Protein AF-A0A9N8YRP8-F1 (afdb_monomer_lite)

Sequence (74 aa):
MKINVEINYEATGTKKILKAEFKYTDTVGDIKNKIPDINAYTRLYYCGQILDDRKKLSDYNIQEGSYTSSSPEA

Organism: NCBI:txid1213867

Structure (mmCIF, N/CA/C/O backbone):
data_AF-A0A9N8YRP8-F1
#
_entry.id   AF-A0A9N8YRP8-F1
#
loop_
_atom_site.group_PDB
_atom_site.id
_atom_site.type_symbol
_atom_site.label_atom_id
_atom_site.label_alt_id
_atom_site.label_comp_id
_atom_site.label_asym_id
_atom_site.label_entity_id
_atom_site.label_seq_id
_atom_site.pdbx_PDB_ins_code
_atom_site.Cartn_x
_atom_site.Cartn_y
_atom_site.Cartn_z
_atom_site.occupancy
_atom_site.B_iso_or_equiv
_atom_site.auth_seq_id
_atom_site.auth_comp_id
_atom_site.auth_asym_id
_atom_site.auth_atom_id
_atom_site.pdbx_PDB_model_num
ATOM 1 N N . MET A 1 1 ? -18.739 5.700 2.968 1.00 77.81 1 MET A N 1
ATOM 2 C CA . MET A 1 1 ? -18.178 4.932 4.099 1.00 77.81 1 MET A CA 1
ATOM 3 C C . MET A 1 1 ? -16.660 5.030 4.009 1.00 77.81 1 MET A C 1
ATOM 5 O O . MET A 1 1 ? -16.138 4.838 2.912 1.00 77.81 1 MET A O 1
ATOM 9 N N . LYS A 1 2 ? -15.993 5.468 5.082 1.00 84.00 2 LYS A N 1
ATOM 10 C CA . LYS A 1 2 ? -14.531 5.622 5.142 1.00 84.00 2 LYS A CA 1
ATOM 11 C C . LYS A 1 2 ? -13.925 4.421 5.874 1.00 84.00 2 LYS A C 1
ATOM 13 O O . LYS A 1 2 ? -14.607 3.841 6.712 1.00 84.00 2 LYS A O 1
ATOM 18 N N . ILE A 1 3 ? -12.690 4.073 5.544 1.00 85.94 3 ILE A N 1
ATOM 19 C CA . ILE A 1 3 ? -11.899 3.006 6.153 1.00 85.94 3 ILE A CA 1
ATOM 20 C C . ILE A 1 3 ? -10.519 3.527 6.522 1.00 85.94 3 ILE A C 1
ATOM 22 O O . ILE A 1 3 ? -9.925 4.312 5.783 1.00 85.94 3 ILE A O 1
ATOM 26 N N . ASN A 1 4 ? -10.004 3.052 7.649 1.00 87.00 4 ASN A N 1
ATOM 27 C CA . ASN A 1 4 ? -8.615 3.251 8.030 1.00 87.00 4 ASN A CA 1
ATOM 28 C C . ASN A 1 4 ? -7.770 2.162 7.372 1.00 87.00 4 ASN A C 1
ATOM 30 O O . ASN A 1 4 ? -7.953 0.977 7.663 1.00 87.00 4 ASN A O 1
ATOM 34 N N . VAL A 1 5 ? -6.865 2.566 6.483 1.00 85.25 5 VAL A N 1
ATOM 35 C CA . VAL A 1 5 ? -5.934 1.647 5.822 1.00 85.25 5 VAL A CA 1
ATOM 36 C C . VAL A 1 5 ? -4.533 1.940 6.325 1.00 85.25 5 VAL A C 1
ATOM 38 O O . VAL A 1 5 ? -4.113 3.099 6.407 1.00 85.25 5 VAL A O 1
ATOM 41 N N . GLU A 1 6 ? -3.821 0.872 6.669 1.00 87.38 6 GLU A N 1
ATOM 42 C CA . GLU A 1 6 ? -2.422 0.941 7.053 1.00 87.38 6 GLU A CA 1
ATOM 43 C C . GLU A 1 6 ? -1.548 0.457 5.893 1.00 87.38 6 GLU A C 1
ATOM 45 O O . GLU A 1 6 ? -1.618 -0.696 5.459 1.00 87.38 6 GLU A O 1
ATOM 50 N N . ILE A 1 7 ? -0.703 1.350 5.390 1.00 83.88 7 ILE A N 1
ATOM 51 C CA . ILE A 1 7 ? 0.191 1.068 4.274 1.00 83.88 7 ILE A CA 1
ATOM 52 C C . ILE A 1 7 ? 1.605 0.996 4.820 1.00 83.88 7 ILE A C 1
ATOM 54 O O . ILE A 1 7 ? 2.171 1.987 5.278 1.00 83.88 7 ILE A O 1
ATOM 58 N N . ASN A 1 8 ? 2.170 -0.199 4.766 1.00 85.44 8 ASN A N 1
ATOM 59 C CA . ASN A 1 8 ? 3.561 -0.456 5.069 1.00 85.44 8 ASN A CA 1
ATOM 60 C C . ASN A 1 8 ? 4.357 -0.210 3.787 1.00 85.44 8 ASN A C 1
ATOM 62 O O . ASN A 1 8 ? 4.078 -0.839 2.772 1.00 85.44 8 ASN A O 1
ATOM 66 N N . TYR A 1 9 ? 5.331 0.691 3.808 1.00 82.19 9 TYR A N 1
ATOM 67 C CA . TYR A 1 9 ? 6.182 0.965 2.653 1.00 82.19 9 TYR A CA 1
ATOM 68 C C . TYR A 1 9 ? 7.627 1.176 3.078 1.00 82.19 9 TYR A C 1
ATOM 70 O O . TYR A 1 9 ? 7.883 1.623 4.190 1.00 82.19 9 TYR A O 1
ATOM 78 N N . GLU A 1 10 ? 8.587 0.855 2.220 1.00 77.56 10 GLU A N 1
ATOM 79 C CA . GLU A 1 10 ? 9.999 1.133 2.489 1.00 77.56 10 GLU A CA 1
ATOM 80 C C . GLU A 1 10 ? 10.445 2.374 1.718 1.00 77.56 10 GLU A C 1
ATOM 82 O O . GLU A 1 10 ? 10.308 2.439 0.498 1.00 77.56 10 GLU A O 1
ATOM 87 N N . ALA A 1 11 ? 10.974 3.361 2.437 1.00 78.06 11 ALA A N 1
ATOM 88 C CA . ALA A 1 11 ? 11.616 4.529 1.851 1.00 78.06 11 ALA A CA 1
ATOM 89 C C . ALA A 1 11 ? 13.064 4.562 2.329 1.00 78.06 11 ALA A C 1
ATOM 91 O O . ALA A 1 11 ? 13.319 4.471 3.532 1.00 78.06 11 ALA A O 1
ATOM 92 N N . THR A 1 12 ? 14.007 4.658 1.389 1.00 72.31 12 THR A N 1
ATOM 93 C CA . THR A 1 12 ? 15.445 4.802 1.679 1.00 72.31 12 THR A CA 1
ATOM 94 C C . THR A 1 12 ? 15.991 3.749 2.664 1.00 72.31 12 THR A C 1
ATOM 96 O O . THR A 1 12 ? 16.749 4.084 3.570 1.00 72.31 12 THR A O 1
ATOM 99 N N . GLY A 1 13 ? 15.561 2.484 2.542 1.00 79.69 13 GLY A N 1
ATOM 100 C CA . GLY A 1 13 ? 15.982 1.382 3.423 1.00 79.69 13 GLY A CA 1
ATOM 101 C C . GLY A 1 13 ? 15.375 1.403 4.833 1.00 79.69 13 GLY A C 1
ATOM 102 O O . GLY A 1 13 ? 15.853 0.705 5.722 1.00 79.69 13 GLY A O 1
ATOM 103 N N . THR A 1 14 ? 14.340 2.216 5.068 1.00 79.38 14 THR A N 1
ATOM 104 C CA . THR A 1 14 ? 13.589 2.242 6.330 1.00 79.38 14 THR A CA 1
ATOM 105 C C . THR A 1 14 ? 12.128 1.898 6.080 1.00 79.38 14 THR A C 1
ATOM 107 O O . THR A 1 14 ? 11.437 2.575 5.313 1.00 79.38 14 THR A O 1
ATOM 110 N N . LYS A 1 15 ? 11.630 0.870 6.774 1.00 83.75 15 LYS A N 1
ATOM 111 C CA . LYS A 1 15 ? 10.208 0.526 6.765 1.00 83.75 15 LYS A CA 1
ATOM 112 C C . LYS A 1 15 ? 9.409 1.610 7.491 1.00 83.75 15 LYS A C 1
ATOM 114 O O . LYS A 1 15 ? 9.597 1.853 8.681 1.00 83.75 15 LYS A O 1
ATOM 119 N N . LYS A 1 16 ? 8.505 2.249 6.763 1.00 85.12 16 LYS A N 1
ATOM 120 C CA . LYS A 1 16 ? 7.553 3.256 7.222 1.00 85.12 16 LYS A CA 1
ATOM 121 C C . LYS A 1 16 ? 6.135 2.700 7.170 1.00 85.12 16 LYS A C 1
ATOM 123 O O . LYS A 1 16 ? 5.824 1.767 6.430 1.00 85.12 16 LYS A O 1
ATOM 128 N N . ILE A 1 17 ? 5.268 3.294 7.978 1.00 84.69 17 ILE A N 1
ATOM 129 C CA . ILE A 1 17 ? 3.854 2.942 8.056 1.00 84.69 17 ILE A CA 1
ATOM 130 C C . ILE A 1 17 ? 3.050 4.232 7.914 1.00 84.69 17 ILE A C 1
ATOM 132 O O . ILE A 1 17 ? 3.183 5.126 8.749 1.00 84.69 17 ILE A O 1
ATOM 136 N N . LEU A 1 18 ? 2.216 4.336 6.876 1.00 85.44 18 LEU A N 1
ATOM 137 C CA . LEU A 1 18 ? 1.221 5.401 6.756 1.00 85.44 18 LEU A CA 1
ATOM 138 C C . LEU A 1 18 ? -0.144 4.875 7.202 1.00 85.44 18 LEU A C 1
ATOM 140 O O . LEU A 1 18 ? -0.662 3.918 6.632 1.00 85.44 18 LEU A O 1
ATOM 144 N N . LYS A 1 19 ? -0.755 5.558 8.171 1.00 88.19 19 LYS A N 1
ATOM 145 C CA . LYS A 1 19 ? -2.164 5.382 8.537 1.00 88.19 19 LYS A CA 1
ATOM 146 C C . LYS A 1 19 ? -2.960 6.544 7.970 1.00 88.19 19 LYS A C 1
ATOM 148 O O . LYS A 1 19 ? -2.749 7.684 8.378 1.00 88.19 19 LYS A O 1
ATOM 153 N N . ALA A 1 20 ? -3.853 6.261 7.030 1.00 87.31 20 ALA A N 1
ATOM 154 C CA . ALA A 1 20 ? -4.712 7.278 6.443 1.00 87.31 20 ALA A CA 1
ATOM 155 C C . ALA A 1 20 ? -6.130 6.746 6.220 1.00 87.31 20 ALA A C 1
ATOM 157 O O . ALA A 1 20 ? -6.355 5.552 6.015 1.00 87.31 20 ALA A O 1
ATOM 158 N N . GLU A 1 21 ? -7.092 7.665 6.255 1.00 90.12 21 GLU A N 1
ATOM 159 C CA . GLU A 1 21 ? -8.479 7.370 5.923 1.00 90.12 21 GLU A CA 1
ATOM 160 C C . GLU A 1 21 ? -8.681 7.400 4.404 1.00 90.12 21 GLU A C 1
ATOM 162 O O . GLU A 1 21 ? -8.355 8.386 3.726 1.00 90.12 21 GLU A O 1
ATOM 167 N N . PHE A 1 22 ? -9.278 6.334 3.884 1.00 88.81 22 PHE A N 1
ATOM 168 C CA . PHE A 1 22 ? -9.673 6.178 2.488 1.00 88.81 22 PHE A CA 1
ATOM 169 C C . PHE A 1 22 ? -11.151 5.820 2.393 1.00 88.81 22 PHE A C 1
ATOM 171 O O . PHE A 1 22 ? -11.810 5.500 3.380 1.00 88.81 22 PHE A O 1
ATOM 178 N N . LYS A 1 23 ? -11.713 5.893 1.198 1.00 90.50 23 LYS A N 1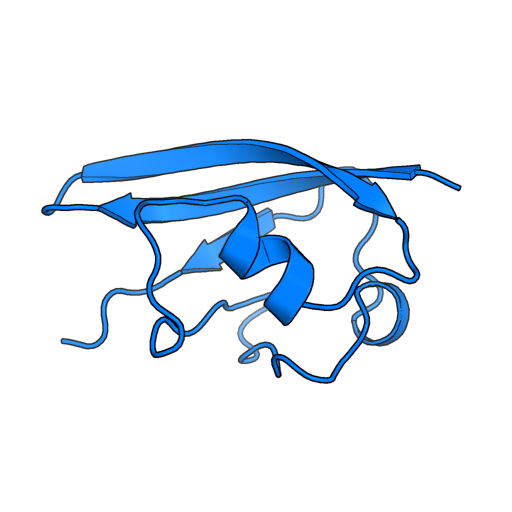
ATOM 179 C CA . LYS A 1 23 ? -13.049 5.399 0.878 1.00 90.50 23 LYS A CA 1
ATOM 180 C C . LYS A 1 23 ? -12.910 4.088 0.123 1.00 90.50 23 LYS A C 1
ATOM 182 O O . LYS A 1 23 ? -11.993 3.915 -0.664 1.00 90.50 23 LYS A O 1
ATOM 187 N N . TYR A 1 24 ? -13.895 3.208 0.258 1.00 86.81 24 TYR A N 1
ATOM 188 C CA . TYR A 1 24 ? -13.981 1.992 -0.562 1.00 86.81 24 TYR A CA 1
ATOM 189 C C . TYR A 1 24 ? -13.954 2.269 -2.074 1.00 86.81 24 TYR A C 1
ATOM 191 O O . TYR A 1 24 ? -13.538 1.420 -2.853 1.00 86.81 24 TYR A O 1
ATOM 199 N N . THR A 1 25 ? -14.412 3.457 -2.476 1.00 90.12 25 THR A N 1
ATOM 200 C CA . THR A 1 25 ? -14.428 3.925 -3.864 1.00 90.12 25 THR A CA 1
ATOM 201 C C . THR A 1 25 ? -13.102 4.501 -4.339 1.00 90.12 25 THR A C 1
ATOM 203 O O . THR A 1 25 ? -12.972 4.714 -5.542 1.00 90.12 25 THR A O 1
ATOM 206 N N . ASP A 1 26 ? -12.176 4.803 -3.423 1.00 91.12 26 ASP A N 1
ATOM 207 C CA . ASP A 1 26 ? -10.850 5.292 -3.791 1.00 91.12 26 ASP A CA 1
ATOM 208 C C . ASP A 1 26 ? -10.093 4.171 -4.504 1.00 91.12 26 ASP A C 1
ATOM 210 O O . ASP A 1 26 ? -10.292 2.977 -4.241 1.00 91.12 26 ASP A O 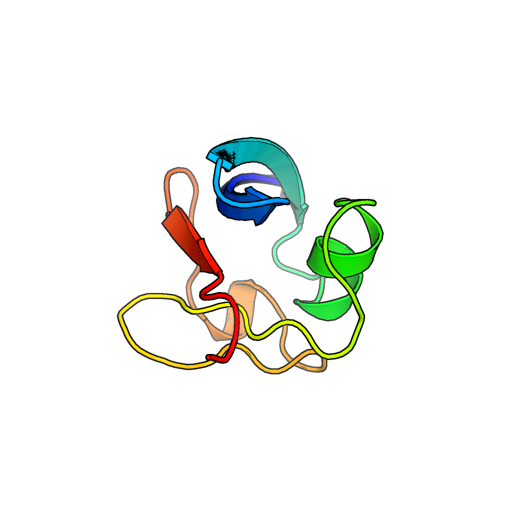1
ATOM 214 N N . THR A 1 27 ? -9.245 4.565 -5.443 1.00 91.38 27 THR A N 1
ATOM 215 C CA . THR A 1 27 ? -8.401 3.639 -6.187 1.00 91.38 27 THR A CA 1
ATOM 216 C C . THR A 1 27 ? -7.051 3.465 -5.510 1.00 91.38 27 THR A C 1
ATOM 218 O O . THR A 1 27 ? -6.632 4.257 -4.664 1.00 91.38 27 THR A O 1
ATOM 221 N N . VAL A 1 28 ? -6.329 2.423 -5.903 1.00 87.69 28 VAL A N 1
ATOM 222 C CA . VAL A 1 28 ? -4.942 2.225 -5.469 1.00 87.69 28 VAL A CA 1
ATOM 223 C C . VAL A 1 28 ? -4.065 3.408 -5.910 1.00 87.69 28 VAL A C 1
ATOM 225 O O . VAL A 1 28 ? -3.188 3.824 -5.156 1.00 87.69 28 VAL A O 1
ATOM 228 N N . GLY A 1 29 ? -4.346 4.022 -7.066 1.00 88.81 29 GLY A N 1
ATOM 229 C CA . GLY A 1 29 ? -3.673 5.250 -7.497 1.00 88.81 29 GLY A CA 1
ATOM 230 C C . GLY A 1 29 ? -3.914 6.440 -6.555 1.00 88.81 29 GLY A C 1
ATOM 231 O O . GLY A 1 29 ? -2.984 7.194 -6.262 1.00 88.81 29 GLY A O 1
ATOM 232 N N . ASP A 1 30 ? -5.128 6.582 -6.011 1.00 89.50 30 ASP A N 1
ATOM 233 C CA . ASP A 1 30 ? -5.439 7.606 -4.997 1.00 89.50 30 ASP A CA 1
ATOM 234 C C . ASP A 1 30 ? -4.674 7.367 -3.689 1.00 89.50 30 ASP A C 1
ATOM 236 O O . ASP A 1 30 ? -4.229 8.321 -3.044 1.00 89.50 30 ASP A O 1
ATOM 240 N N . ILE A 1 31 ? -4.474 6.098 -3.308 1.00 86.06 31 ILE A N 1
ATOM 241 C CA . ILE A 1 31 ? -3.604 5.740 -2.183 1.00 86.06 31 ILE A CA 1
ATOM 242 C C . ILE A 1 31 ? -2.176 6.212 -2.438 1.00 86.06 31 ILE A C 1
ATOM 244 O O . ILE A 1 31 ? -1.581 6.859 -1.572 1.00 86.06 31 ILE A O 1
ATOM 248 N N . LYS A 1 32 ? -1.629 5.901 -3.620 1.00 84.31 32 LYS A N 1
ATOM 249 C CA . LYS A 1 32 ? -0.245 6.242 -3.957 1.00 84.31 32 LYS A CA 1
ATOM 250 C C . LYS A 1 32 ? 0.006 7.742 -3.936 1.00 84.31 32 LYS A C 1
ATOM 252 O O . LYS A 1 32 ? 0.976 8.179 -3.333 1.00 84.31 32 LYS A O 1
ATOM 257 N N . ASN A 1 33 ? -0.927 8.533 -4.465 1.00 86.12 33 ASN A N 1
ATOM 258 C CA . ASN A 1 33 ? -0.853 9.997 -4.418 1.00 86.12 33 ASN A CA 1
ATOM 259 C C . ASN A 1 33 ? -0.797 10.581 -2.994 1.00 86.12 33 ASN A C 1
ATOM 261 O O . ASN A 1 33 ? -0.371 11.719 -2.812 1.00 86.12 33 ASN A O 1
ATOM 265 N N . LYS A 1 34 ? -1.231 9.829 -1.977 1.00 85.56 34 LYS A N 1
ATOM 266 C CA . LYS A 1 34 ? -1.229 10.267 -0.575 1.00 85.56 34 LYS A CA 1
ATOM 267 C C . LYS A 1 34 ? 0.088 10.002 0.150 1.00 85.56 34 LYS A C 1
ATOM 269 O O . LYS A 1 34 ? 0.301 10.565 1.222 1.00 85.56 34 LYS A O 1
ATOM 274 N N . ILE A 1 35 ? 0.953 9.155 -0.403 1.00 82.12 35 ILE A N 1
ATOM 275 C CA . ILE A 1 35 ? 2.266 8.848 0.160 1.00 82.12 35 ILE A CA 1
ATOM 276 C C . ILE A 1 35 ? 3.318 9.517 -0.737 1.00 82.12 35 ILE A C 1
ATOM 278 O O . ILE A 1 35 ? 3.594 9.027 -1.825 1.00 82.12 35 ILE A O 1
ATOM 282 N N . PRO A 1 36 ? 3.944 10.620 -0.301 1.00 74.38 36 PRO A N 1
ATOM 283 C CA . PRO A 1 36 ? 4.894 11.360 -1.136 1.00 74.38 36 PRO A CA 1
ATOM 284 C C . PRO A 1 36 ? 6.179 10.574 -1.447 1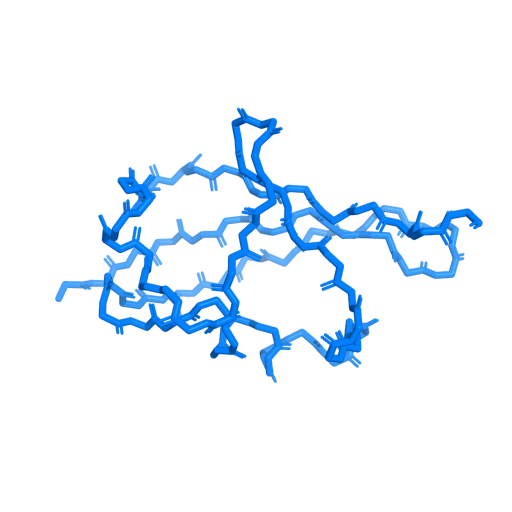.00 74.38 36 PRO A C 1
ATOM 286 O O . PRO A 1 36 ? 6.879 10.896 -2.399 1.00 74.38 36 PRO A O 1
ATOM 289 N N . ASP A 1 37 ? 6.491 9.559 -0.637 1.00 77.94 37 ASP A N 1
ATOM 290 C CA . ASP A 1 37 ? 7.678 8.701 -0.761 1.00 77.94 37 ASP A CA 1
ATOM 291 C C . ASP A 1 37 ? 7.494 7.525 -1.747 1.00 77.94 37 ASP A C 1
ATOM 293 O O . ASP A 1 37 ? 8.467 6.828 -2.031 1.00 77.94 37 ASP A O 1
ATOM 297 N N . ILE A 1 38 ? 6.276 7.250 -2.241 1.00 78.81 38 ILE A N 1
ATOM 298 C CA . ILE A 1 38 ? 6.054 6.183 -3.231 1.00 78.81 38 ILE A CA 1
ATOM 299 C C . ILE A 1 38 ? 5.780 6.771 -4.606 1.00 78.81 38 ILE A C 1
ATOM 301 O O . ILE A 1 38 ? 4.996 7.699 -4.785 1.00 78.81 38 ILE A O 1
ATOM 305 N N . ASN A 1 39 ? 6.437 6.189 -5.600 1.00 75.38 39 ASN A N 1
ATOM 306 C CA . ASN A 1 39 ? 6.354 6.637 -6.978 1.00 75.38 39 ASN A CA 1
ATOM 307 C C . ASN A 1 39 ? 5.194 5.914 -7.678 1.00 75.38 39 ASN A C 1
ATOM 309 O O . ASN A 1 39 ? 4.748 4.855 -7.235 1.00 75.38 39 ASN A O 1
ATOM 313 N N . ALA A 1 40 ? 4.752 6.416 -8.836 1.00 66.81 40 ALA A N 1
ATOM 314 C CA . ALA A 1 40 ? 3.756 5.721 -9.667 1.00 66.81 40 ALA A CA 1
ATOM 315 C C . ALA A 1 40 ? 4.191 4.288 -10.045 1.00 66.81 40 ALA A C 1
ATOM 317 O O . ALA A 1 40 ? 3.358 3.401 -10.214 1.00 66.81 40 ALA A O 1
ATOM 318 N N . TYR A 1 41 ? 5.505 4.053 -10.111 1.00 68.94 41 TYR A N 1
ATOM 319 C CA . TYR A 1 41 ? 6.105 2.749 -10.389 1.00 68.94 41 TYR A CA 1
ATOM 320 C C . TYR A 1 41 ? 6.138 1.807 -9.178 1.00 68.94 41 TYR A C 1
ATOM 322 O O . TYR A 1 41 ? 6.375 0.618 -9.345 1.00 68.94 41 TYR A O 1
ATOM 330 N N . THR A 1 42 ? 5.893 2.296 -7.959 1.00 74.62 42 THR A N 1
ATOM 331 C CA . THR A 1 42 ? 5.923 1.457 -6.758 1.00 74.62 42 THR A CA 1
ATOM 332 C C . THR A 1 42 ? 4.758 0.471 -6.769 1.00 74.62 42 THR A C 1
ATOM 334 O O . THR A 1 42 ? 3.590 0.858 -6.859 1.00 74.62 42 THR A O 1
ATOM 337 N N . ARG A 1 43 ? 5.065 -0.819 -6.622 1.00 82.31 43 ARG A N 1
ATOM 338 C CA . ARG A 1 43 ? 4.062 -1.880 -6.493 1.00 82.31 43 ARG A CA 1
ATOM 339 C C . ARG A 1 43 ? 3.592 -1.996 -5.049 1.00 82.31 43 ARG A C 1
ATOM 341 O O . ARG A 1 43 ? 4.386 -2.229 -4.137 1.00 82.31 43 ARG A O 1
ATOM 348 N N . LEU A 1 44 ? 2.285 -1.844 -4.855 1.00 84.00 44 LEU A N 1
ATOM 349 C CA . LEU A 1 44 ? 1.623 -2.161 -3.594 1.00 84.00 44 LEU A CA 1
ATOM 350 C C . LEU A 1 44 ? 1.141 -3.611 -3.639 1.00 84.00 44 LEU A C 1
ATOM 352 O O . LEU A 1 44 ? 0.641 -4.067 -4.665 1.00 84.00 44 LEU A O 1
ATOM 356 N N . TYR A 1 45 ? 1.275 -4.316 -2.522 1.00 83.62 45 TYR A N 1
ATOM 357 C CA . TYR A 1 45 ? 0.858 -5.701 -2.360 1.00 83.62 45 TYR A CA 1
ATOM 358 C C . TYR A 1 45 ? -0.165 -5.805 -1.230 1.00 83.62 45 TYR A C 1
ATOM 360 O O . TYR A 1 45 ? 0.012 -5.235 -0.154 1.00 83.62 45 TYR A O 1
ATOM 368 N N . TYR A 1 46 ? -1.218 -6.580 -1.454 1.00 83.25 46 TYR A N 1
ATOM 369 C CA . TYR A 1 46 ? -2.221 -6.930 -0.449 1.00 83.25 46 TYR A CA 1
ATOM 370 C C . TYR A 1 46 ? -2.451 -8.432 -0.509 1.00 83.25 46 TYR A C 1
ATOM 372 O O . TYR A 1 46 ? -2.587 -8.947 -1.606 1.00 83.25 46 TYR A O 1
ATOM 380 N N . CYS A 1 47 ? -2.452 -9.160 0.611 1.00 80.62 47 CYS A N 1
ATOM 381 C CA . CYS A 1 47 ? -2.631 -10.626 0.605 1.00 80.62 47 CYS A CA 1
ATOM 382 C C . CYS A 1 47 ? -1.760 -11.386 -0.432 1.00 80.62 47 CYS A C 1
ATOM 384 O O . CYS A 1 47 ? -2.179 -12.404 -0.972 1.00 80.62 47 CYS A O 1
ATOM 386 N N . GLY A 1 48 ? -0.553 -10.891 -0.739 1.00 79.38 48 GLY A N 1
ATOM 387 C CA . GLY A 1 48 ? 0.351 -11.504 -1.725 1.00 79.38 48 GLY A CA 1
ATOM 388 C C . GLY A 1 48 ? 0.033 -11.213 -3.201 1.00 79.38 48 GLY A C 1
ATOM 389 O O . GLY A 1 48 ? 0.761 -11.681 -4.070 1.00 79.38 48 GLY A O 1
ATOM 390 N N . GLN A 1 49 ? -0.994 -10.417 -3.506 1.00 83.94 49 GLN A N 1
ATOM 391 C CA . GLN A 1 49 ? -1.307 -9.958 -4.863 1.00 83.94 49 GLN A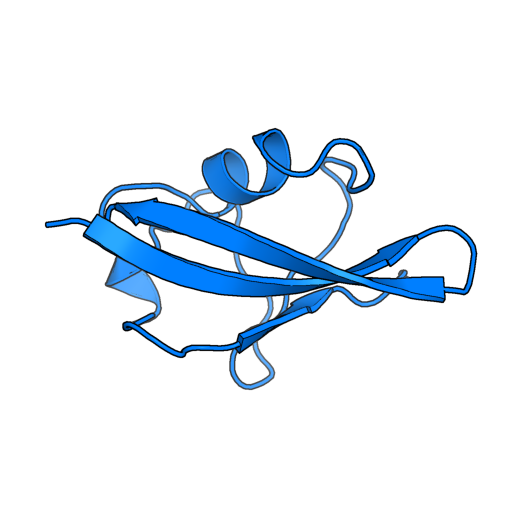 CA 1
ATOM 392 C C . GLN A 1 49 ? -0.893 -8.500 -5.075 1.00 83.94 49 GLN A C 1
ATOM 394 O O . GLN A 1 49 ? -1.056 -7.660 -4.187 1.00 83.94 49 GLN A O 1
ATOM 399 N N . ILE A 1 50 ? -0.391 -8.198 -6.275 1.00 84.44 50 ILE A N 1
ATOM 400 C CA . ILE A 1 50 ? -0.105 -6.825 -6.698 1.00 84.44 50 ILE A CA 1
ATOM 401 C C . ILE A 1 50 ? -1.429 -6.082 -6.889 1.00 84.44 50 ILE A C 1
ATOM 403 O O . ILE A 1 50 ? -2.364 -6.575 -7.528 1.00 84.44 50 ILE A O 1
ATOM 407 N N . LEU A 1 51 ? -1.497 -4.888 -6.317 1.00 86.81 51 LEU A N 1
ATOM 408 C CA . LEU A 1 51 ? -2.605 -3.968 -6.470 1.00 86.81 51 LEU A CA 1
ATOM 409 C C . LEU A 1 51 ? -2.441 -3.153 -7.758 1.00 86.81 51 LEU A C 1
ATOM 411 O O . LEU A 1 51 ? -1.376 -2.602 -8.030 1.00 86.81 51 LEU A O 1
ATOM 415 N N . ASP A 1 52 ? -3.517 -3.073 -8.530 1.00 88.44 52 ASP A N 1
ATOM 416 C CA . ASP A 1 52 ? -3.606 -2.337 -9.783 1.00 88.44 52 ASP A CA 1
ATOM 417 C C . ASP A 1 52 ? -4.124 -0.929 -9.497 1.00 88.44 52 ASP A C 1
ATOM 419 O O . ASP A 1 52 ? -5.159 -0.767 -8.846 1.00 88.44 52 ASP A O 1
ATOM 423 N N . ASP A 1 53 ? -3.420 0.084 -10.000 1.00 87.38 53 ASP A N 1
ATOM 424 C CA . ASP A 1 53 ? -3.737 1.499 -9.796 1.00 87.38 53 ASP A CA 1
ATOM 425 C C . ASP A 1 53 ? -5.167 1.872 -10.193 1.00 87.38 53 ASP A C 1
ATOM 427 O O . ASP A 1 53 ? -5.739 2.799 -9.623 1.00 87.38 53 ASP A O 1
ATOM 431 N N . ARG A 1 54 ? -5.757 1.142 -11.149 1.00 89.00 54 ARG A N 1
ATOM 432 C CA . ARG A 1 54 ? -7.110 1.401 -11.659 1.00 89.00 54 ARG A CA 1
ATOM 433 C C . ARG A 1 54 ? -8.207 0.696 -10.867 1.00 89.00 54 ARG A C 1
ATOM 435 O O . ARG A 1 54 ? -9.384 0.972 -11.104 1.00 89.00 54 ARG A O 1
ATOM 442 N N . LYS A 1 55 ? -7.855 -0.220 -9.961 1.00 90.88 55 LYS A N 1
ATOM 443 C CA . LYS A 1 55 ? -8.822 -0.946 -9.131 1.00 90.88 55 LYS A CA 1
ATOM 444 C C . LYS A 1 55 ? -9.108 -0.205 -7.832 1.00 90.88 55 LYS A C 1
ATOM 446 O O . LYS A 1 55 ? -8.252 0.485 -7.275 1.00 90.88 55 LYS A O 1
ATOM 451 N N . LYS A 1 56 ? -10.344 -0.349 -7.357 1.00 91.38 56 LYS A N 1
ATOM 452 C CA . LYS A 1 56 ? -10.819 0.266 -6.118 1.00 91.38 56 LYS A CA 1
ATOM 453 C C . LYS A 1 56 ? -10.475 -0.609 -4.926 1.00 91.38 56 LYS A C 1
ATOM 455 O O . LYS A 1 56 ? -10.347 -1.825 -5.047 1.00 91.38 56 LYS A O 1
ATOM 460 N N . LEU A 1 57 ? -10.417 -0.008 -3.742 1.00 87.38 57 LEU A N 1
ATOM 461 C CA . LEU A 1 57 ? -10.213 -0.761 -2.499 1.00 87.38 57 LEU A CA 1
ATOM 462 C C . LEU A 1 57 ? -11.325 -1.785 -2.249 1.00 87.38 57 LEU A C 1
ATOM 464 O O . LEU A 1 57 ? -11.052 -2.881 -1.760 1.00 87.38 57 LEU A O 1
ATOM 468 N N . SER A 1 58 ? -12.557 -1.467 -2.658 1.00 86.81 58 SER A N 1
ATOM 469 C CA . SER A 1 58 ? -13.676 -2.411 -2.629 1.00 86.81 58 SER A CA 1
ATOM 470 C C . SER A 1 58 ? -13.451 -3.652 -3.490 1.00 86.81 58 SER A C 1
ATOM 472 O O . SER A 1 58 ? -13.863 -4.731 -3.084 1.00 86.81 58 SER A O 1
ATOM 474 N N . ASP A 1 59 ? -12.789 -3.523 -4.648 1.00 88.06 59 ASP A N 1
ATOM 475 C CA . ASP A 1 59 ? -12.532 -4.660 -5.551 1.00 88.06 59 ASP A CA 1
ATOM 476 C C . ASP A 1 59 ? -11.569 -5.678 -4.927 1.00 88.06 59 ASP A C 1
ATOM 478 O O . ASP A 1 59 ? -11.541 -6.844 -5.314 1.00 88.06 59 ASP A O 1
ATOM 482 N N . TYR A 1 60 ? -10.775 -5.226 -3.957 1.00 83.94 60 TYR A N 1
ATOM 483 C CA . TYR A 1 60 ? -9.819 -6.033 -3.212 1.00 83.94 60 TYR A CA 1
ATOM 484 C C . TYR A 1 60 ? -10.329 -6.477 -1.846 1.00 83.94 60 TYR A C 1
ATOM 486 O O . TYR A 1 60 ? -9.583 -7.104 -1.100 1.00 83.94 60 TYR A O 1
ATOM 494 N N . ASN A 1 61 ? -11.584 -6.170 -1.507 1.00 81.94 61 ASN A N 1
ATOM 495 C CA . ASN A 1 61 ? -12.162 -6.486 -0.204 1.00 81.94 61 ASN A CA 1
ATOM 496 C C . ASN A 1 61 ? -11.361 -5.894 0.983 1.00 81.94 61 ASN A C 1
ATOM 498 O O . ASN A 1 61 ? -11.398 -6.436 2.091 1.00 81.94 61 ASN A O 1
ATOM 502 N N . ILE A 1 62 ? -10.657 -4.773 0.760 1.00 79.31 62 ILE A N 1
ATOM 503 C CA . ILE A 1 62 ? -9.855 -4.082 1.778 1.00 79.31 62 ILE A CA 1
ATOM 504 C C . ILE A 1 62 ? -10.804 -3.453 2.802 1.00 79.31 62 ILE A C 1
ATOM 506 O O . ILE A 1 62 ? -11.617 -2.588 2.473 1.00 79.31 62 ILE A O 1
ATOM 510 N N . GLN A 1 63 ? -10.691 -3.906 4.048 1.00 75.62 63 GLN A N 1
ATOM 511 C CA . GLN A 1 63 ? -11.516 -3.484 5.184 1.00 75.62 63 GLN A CA 1
ATOM 512 C C . GLN A 1 63 ? -10.673 -2.761 6.239 1.00 75.62 63 GLN A C 1
ATOM 514 O O . GLN A 1 63 ? -9.442 -2.770 6.177 1.00 75.62 63 GLN A O 1
ATOM 519 N N . GLU A 1 64 ? -11.335 -2.140 7.217 1.00 69.19 64 GLU A N 1
ATOM 520 C CA . GLU A 1 64 ? -10.662 -1.509 8.356 1.00 69.19 64 GLU 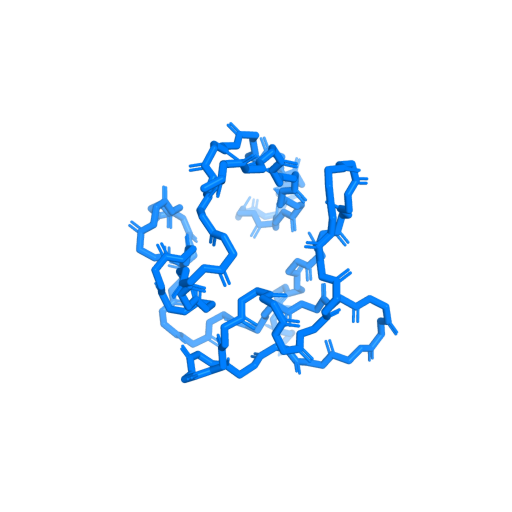A CA 1
ATOM 521 C C . GLU A 1 64 ? -9.679 -2.487 9.027 1.00 69.19 64 GLU A C 1
ATOM 523 O O . GLU A 1 64 ? -10.041 -3.612 9.365 1.00 69.19 64 GLU A O 1
ATOM 528 N N . GLY A 1 65 ? -8.416 -2.068 9.163 1.00 61.03 65 GLY A N 1
ATOM 529 C CA . GLY A 1 65 ? -7.339 -2.902 9.717 1.00 61.03 65 GLY A CA 1
ATOM 530 C C . GLY A 1 65 ? -6.604 -3.792 8.703 1.00 61.03 65 GLY A C 1
ATOM 531 O O . GLY A 1 65 ? -5.717 -4.551 9.086 1.00 61.03 65 GLY A O 1
ATOM 532 N N . SER A 1 66 ? -6.928 -3.699 7.412 1.00 67.75 66 SER A N 1
ATOM 533 C CA . SER A 1 66 ? -6.143 -4.336 6.350 1.00 67.75 66 SER A CA 1
ATOM 534 C C . SER A 1 66 ? -4.779 -3.662 6.179 1.00 67.75 66 SER A C 1
ATOM 536 O O . SER A 1 66 ? -4.684 -2.434 6.151 1.00 67.75 66 SER A O 1
ATOM 538 N N . TYR A 1 67 ? -3.734 -4.478 6.021 1.00 69.50 67 TYR A N 1
ATOM 539 C CA . TYR A 1 67 ? -2.365 -4.028 5.785 1.00 69.50 67 TYR A CA 1
ATOM 540 C C . TYR A 1 67 ? -1.951 -4.296 4.337 1.00 69.50 67 TYR A C 1
ATOM 542 O O . TYR A 1 67 ? -2.081 -5.412 3.833 1.00 69.50 67 TYR A O 1
ATOM 550 N N . THR A 1 68 ? -1.425 -3.277 3.664 1.00 70.75 68 THR A N 1
ATOM 551 C CA . THR A 1 68 ? -0.776 -3.425 2.353 1.00 70.75 68 THR A CA 1
ATOM 552 C C . THR A 1 68 ? 0.723 -3.207 2.516 1.00 70.75 68 THR A C 1
ATOM 554 O O . THR A 1 68 ? 1.108 -2.239 3.169 1.00 70.75 68 THR A O 1
ATOM 557 N N . SER A 1 69 ? 1.564 -4.052 1.925 1.00 68.62 69 SER A N 1
ATOM 558 C CA . SER A 1 69 ? 3.023 -3.874 1.915 1.00 68.62 69 SER A CA 1
ATOM 559 C C . SER A 1 69 ? 3.474 -3.378 0.547 1.00 6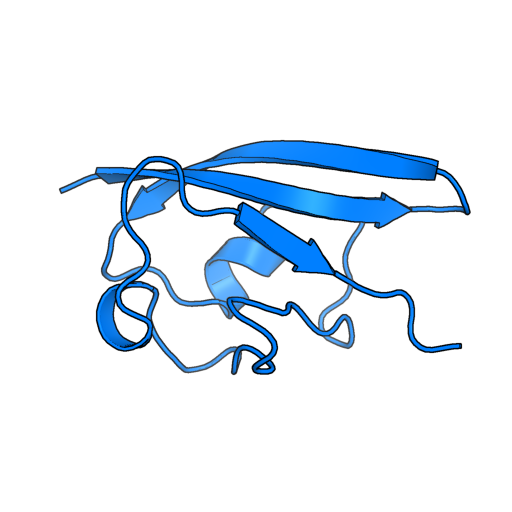8.62 69 SER A C 1
ATOM 561 O O . SER A 1 69 ? 3.097 -3.962 -0.462 1.00 68.62 69 SER A O 1
ATOM 563 N N . SER A 1 70 ? 4.292 -2.333 0.479 1.00 65.69 70 SER A N 1
ATOM 564 C CA . SER A 1 70 ? 5.094 -2.038 -0.705 1.00 65.69 70 SER A CA 1
ATOM 565 C C . SER A 1 70 ? 6.428 -2.768 -0.589 1.00 65.69 70 SER A C 1
ATOM 567 O O . SER A 1 70 ? 6.994 -2.875 0.500 1.00 65.69 70 SER A O 1
ATOM 569 N N . SER A 1 71 ? 6.916 -3.291 -1.707 1.00 56.41 71 SER A N 1
ATOM 570 C CA . SER A 1 71 ? 8.288 -3.782 -1.804 1.00 56.41 71 SER A CA 1
ATOM 571 C C . SER A 1 71 ? 9.039 -2.811 -2.709 1.00 56.41 71 SER A C 1
ATOM 573 O O . SER A 1 71 ? 8.511 -2.504 -3.785 1.00 56.41 71 SER A O 1
ATOM 575 N N . PRO A 1 72 ? 10.226 -2.309 -2.323 1.00 55.03 72 PRO A N 1
ATOM 576 C CA . PRO A 1 72 ? 11.113 -1.712 -3.304 1.00 55.03 72 PRO A CA 1
ATOM 577 C C . PRO A 1 72 ? 11.441 -2.826 -4.298 1.00 55.03 72 PRO A C 1
ATOM 579 O O . PRO A 1 72 ? 11.859 -3.916 -3.902 1.00 55.03 72 PRO A O 1
ATOM 582 N N . GLU A 1 73 ? 11.113 -2.616 -5.571 1.00 47.50 73 GLU A N 1
ATOM 583 C CA . GLU A 1 73 ? 11.634 -3.482 -6.624 1.00 47.50 73 GLU A CA 1
ATOM 584 C C . GLU A 1 73 ? 13.162 -3.420 -6.514 1.00 47.50 73 GLU A C 1
ATOM 586 O O . GLU A 1 73 ? 13.730 -2.327 -6.521 1.00 47.50 73 GLU A O 1
ATOM 591 N N . ALA A 1 74 ? 13.769 -4.584 -6.271 1.00 38.78 74 ALA A N 1
ATOM 592 C CA . ALA A 1 74 ? 15.214 -4.766 -6.218 1.00 38.78 74 ALA A CA 1
ATOM 593 C C . ALA A 1 74 ? 15.867 -4.418 -7.561 1.00 38.78 74 ALA A C 1
ATOM 595 O O . ALA A 1 74 ? 15.218 -4.662 -8.607 1.00 38.78 74 ALA A O 1
#

InterPro domains:
  IPR000626 Ubiquitin-like domain [PF00240] (15-66)
  IPR000626 Ubiquitin-like domain [PS50053] (43-66)
  IPR029071 Ubiquitin-like domain superfamily [SSF54236] (12-66)

pLDDT: mean 80.34, std 10.28, range [38.78, 91.38]

Foldseek 3Di:
DKAWEWEWEDAPNDTDIDTDIDDQAQFVLNVQVVDPRHDPPWWKAFPRDTGDRPDGNVVVVNHHPGYIYIDDPD

Radius of gyration: 11.21 Å; chains: 1; bounding box: 34×23×21 Å

Secondary structure (DSSP, 8-state):
-EEEEEEEEEETTEEEEEEEEEETT-BHHHHHHH-TTS-TTPPEEETTEEPPTTSBGGGGT--TT-EEEE----